Protein AF-A0A441V9Q0-F1 (afdb_monomer_lite)

Radius of gyration: 17.9 Å; chains: 1; bounding box: 74×31×42 Å

Secondary structure (DSSP, 8-state):
-GGGGGG-EEEEEEEEETTEEEEEEEEEEEEEEETTEEEEEEEEEEEETTTTEEEEEEEEEEEEEETTEEEEEEEE-SSS--EEEEEEPPPBTTBTTEEEEEEEEE-TTTTT-EEEEEEEEEEEES---HHHHHHT-EEE-TT-TTS-HHHHHHHT--S----PPPPPPPP------

Sequence (177 aa):
LHALGPYLGFYQAWHTSLSWPDRIVCACAHLRENGGQVLVSSLERIEDAENGIVQRSRYTGLAAYRHQRIFLTELTRGDAPTFGQTILMPFETYQRRYLRGVTMGISWRNNNLPYATRTVWQYLGKRVNKRSLISRCGIYAPNSAALPTAVLSFLTEAQPVAAASVQAPRPDRRAPP

Structure (mmCIF, N/CA/C/O backbone):
data_AF-A0A441V9Q0-F1
#
_entry.id   AF-A0A441V9Q0-F1
#
loop_
_atom_site.group_PDB
_atom_site.id
_atom_site.type_symbol
_atom_site.label_atom_id
_atom_site.label_alt_id
_atom_site.label_comp_id
_atom_site.label_asym_id
_atom_site.label_entity_id
_atom_site.label_seq_id
_atom_site.pdbx_PDB_ins_code
_atom_site.Cartn_x
_atom_site.Cartn_y
_atom_site.Cartn_z
_atom_site.occupancy
_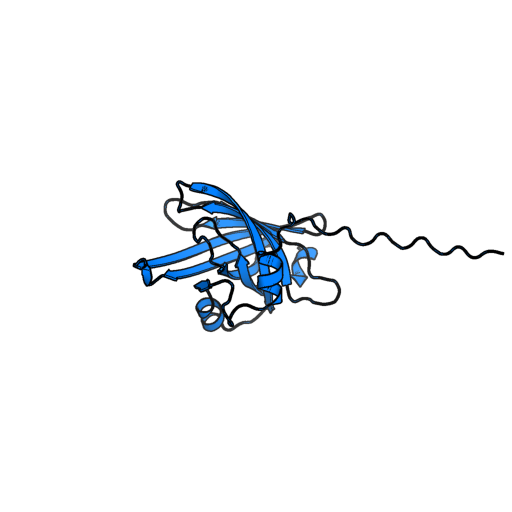atom_site.B_iso_or_equiv
_atom_site.auth_seq_id
_atom_site.auth_comp_id
_atom_site.auth_asym_id
_atom_site.auth_atom_id
_atom_site.pdbx_PDB_model_num
ATOM 1 N N . LEU A 1 1 ? -6.836 4.813 19.955 1.00 61.50 1 LEU A N 1
ATOM 2 C CA . LEU A 1 1 ? -6.394 3.411 19.762 1.00 61.50 1 LEU A CA 1
ATOM 3 C C . LEU A 1 1 ? -7.534 2.480 19.391 1.00 61.50 1 LEU A C 1
ATOM 5 O O . LEU A 1 1 ? -7.461 1.905 18.316 1.00 61.50 1 LEU A O 1
ATOM 9 N N . HIS A 1 2 ? -8.599 2.388 20.203 1.00 75.56 2 HIS A N 1
ATOM 10 C CA . HIS A 1 2 ? -9.712 1.446 19.983 1.00 75.56 2 HIS A CA 1
ATOM 11 C C . HIS A 1 2 ? -10.258 1.408 18.546 1.00 75.56 2 HIS A C 1
ATOM 13 O O . HIS A 1 2 ? -10.453 0.325 18.003 1.00 75.56 2 HIS A O 1
ATOM 19 N N . ALA A 1 3 ? -10.415 2.565 17.892 1.00 90.81 3 ALA A N 1
ATOM 20 C CA . ALA A 1 3 ? -10.928 2.633 16.521 1.00 90.81 3 ALA A CA 1
ATOM 21 C C . ALA A 1 3 ? -10.035 1.942 15.467 1.00 90.81 3 ALA A C 1
ATOM 23 O O . ALA A 1 3 ? -10.544 1.518 14.435 1.00 90.81 3 ALA A O 1
ATOM 24 N N . LEU A 1 4 ? -8.725 1.797 15.720 1.00 94.38 4 LEU A N 1
ATOM 25 C CA . LEU A 1 4 ? -7.805 1.094 14.818 1.00 94.38 4 LEU A CA 1
ATOM 26 C C . LEU A 1 4 ? -7.706 -0.413 15.088 1.00 94.38 4 LEU A C 1
ATOM 28 O O . LEU A 1 4 ? -7.168 -1.140 14.258 1.00 94.38 4 LEU A O 1
ATOM 32 N N . GLY A 1 5 ? -8.245 -0.894 16.212 1.00 94.38 5 GLY A N 1
ATOM 33 C CA . GLY A 1 5 ? -8.186 -2.302 16.615 1.00 94.38 5 GLY A CA 1
ATOM 34 C C . GLY A 1 5 ? -8.626 -3.295 15.526 1.00 94.38 5 GLY A C 1
ATOM 35 O O . GLY A 1 5 ? -7.913 -4.277 15.298 1.00 94.38 5 GLY A O 1
ATOM 36 N N . PRO A 1 6 ? -9.737 -3.045 14.801 1.00 93.56 6 PRO A N 1
ATOM 37 C CA . PRO A 1 6 ? -10.179 -3.907 13.703 1.00 93.56 6 PRO A CA 1
ATOM 38 C C . PRO A 1 6 ? -9.211 -3.987 12.514 1.00 93.56 6 PRO A C 1
ATOM 40 O O . PRO A 1 6 ? -9.314 -4.925 11.729 1.00 93.56 6 PRO A O 1
ATOM 43 N N . TYR A 1 7 ? -8.285 -3.033 12.385 1.00 96.06 7 TYR A N 1
ATOM 44 C CA . TYR A 1 7 ? -7.331 -2.926 11.277 1.00 96.06 7 TYR A CA 1
ATOM 45 C C . TYR A 1 7 ? -5.922 -3.408 11.653 1.00 96.06 7 TYR A C 1
ATOM 47 O O . TYR A 1 7 ? -5.003 -3.331 10.842 1.00 96.06 7 TYR A O 1
ATOM 55 N N . LEU A 1 8 ? -5.702 -3.922 12.863 1.00 97.19 8 LEU A N 1
ATOM 56 C CA . LEU A 1 8 ? -4.400 -4.487 13.219 1.00 97.19 8 LEU A CA 1
ATOM 57 C C . LEU A 1 8 ? -4.176 -5.830 12.510 1.00 97.19 8 LEU A C 1
ATOM 59 O O . LEU A 1 8 ? -5.037 -6.718 12.528 1.00 97.19 8 LEU A O 1
ATOM 63 N N . GLY A 1 9 ? -2.995 -5.998 11.917 1.00 97.56 9 GLY A N 1
ATOM 64 C CA . GLY A 1 9 ? -2.595 -7.210 11.209 1.00 97.56 9 GLY A CA 1
ATOM 65 C C . GLY A 1 9 ? -1.793 -6.941 9.940 1.00 97.56 9 GLY A C 1
ATOM 66 O O . GLY A 1 9 ? -1.270 -5.847 9.724 1.00 97.56 9 GLY A O 1
ATOM 67 N N . PHE A 1 10 ? -1.656 -7.987 9.133 1.00 98.50 10 PHE A N 1
ATOM 68 C CA . PHE A 1 10 ? -0.860 -8.007 7.914 1.00 98.50 10 PHE A CA 1
ATOM 69 C C . PHE A 1 10 ? -1.718 -7.782 6.679 1.00 98.50 10 PHE A C 1
ATOM 71 O O . PHE A 1 10 ? -2.872 -8.214 6.617 1.00 98.50 10 PHE A O 1
ATOM 78 N N . TYR A 1 11 ? -1.104 -7.156 5.683 1.00 98.38 11 TYR A N 1
ATOM 79 C CA . TYR A 1 11 ? -1.743 -6.789 4.435 1.00 98.38 11 TYR A CA 1
ATOM 80 C C . TYR A 1 11 ? -0.856 -7.124 3.241 1.00 98.38 11 TYR A C 1
ATOM 82 O O . TYR A 1 11 ? 0.364 -6.949 3.299 1.00 98.38 11 TYR A O 1
ATOM 90 N N . GLN A 1 12 ? -1.484 -7.554 2.149 1.00 98.06 12 GLN A N 1
ATOM 91 C CA . GLN A 1 12 ? -0.920 -7.387 0.810 1.00 98.06 12 GLN A CA 1
ATOM 92 C C . GLN A 1 12 ? -1.467 -6.069 0.251 1.00 98.06 12 GLN A C 1
ATOM 94 O O . GLN A 1 12 ? -2.669 -5.832 0.354 1.00 98.06 12 GLN A O 1
ATOM 99 N N . ALA A 1 13 ? -0.614 -5.204 -0.285 1.00 97.81 13 ALA A N 1
ATOM 100 C CA . ALA A 1 13 ? -0.989 -3.875 -0.753 1.00 97.81 13 ALA A CA 1
ATOM 101 C C . ALA A 1 13 ? -0.619 -3.700 -2.225 1.00 97.81 13 ALA A C 1
ATOM 103 O O . ALA A 1 13 ? 0.487 -4.053 -2.622 1.00 97.81 13 ALA A O 1
ATOM 104 N N . TRP A 1 14 ? -1.519 -3.125 -3.017 1.00 97.56 14 TRP A N 1
ATOM 105 C CA . TRP A 1 14 ? -1.287 -2.823 -4.427 1.00 97.56 14 TRP A CA 1
ATOM 106 C C . TRP A 1 14 ? -1.530 -1.352 -4.721 1.00 97.56 14 TRP A C 1
ATOM 108 O O . TRP A 1 14 ? -2.421 -0.741 -4.125 1.00 97.56 14 TRP A O 1
ATOM 118 N N . HIS A 1 15 ? -0.754 -0.789 -5.639 1.00 95.38 15 HIS A N 1
ATOM 119 C CA . HIS A 1 15 ? -0.937 0.567 -6.150 1.00 95.38 15 HIS A CA 1
ATOM 120 C C . HIS A 1 15 ? -0.317 0.709 -7.544 1.00 95.38 15 HIS A C 1
ATOM 122 O O . HIS A 1 15 ? 0.516 -0.103 -7.951 1.00 95.38 15 HIS A O 1
ATOM 128 N N . THR A 1 16 ? -0.717 1.743 -8.280 1.00 91.56 16 THR A N 1
ATOM 129 C CA . THR A 1 16 ? 0.011 2.182 -9.480 1.00 91.56 16 THR A CA 1
ATOM 130 C C . THR A 1 16 ? 1.083 3.193 -9.078 1.00 91.56 16 THR A C 1
ATOM 132 O O . THR A 1 16 ? 0.914 3.917 -8.096 1.00 91.56 16 THR A O 1
ATOM 135 N N . SER A 1 17 ? 2.199 3.252 -9.803 1.00 84.19 17 SER A N 1
ATOM 136 C CA . SER A 1 17 ? 3.321 4.139 -9.474 1.00 84.19 17 SER A CA 1
ATOM 137 C C . SER A 1 17 ? 3.855 4.824 -10.724 1.00 84.19 17 SER A C 1
ATOM 139 O O . SER A 1 17 ? 3.996 4.185 -11.762 1.00 84.19 17 SER A O 1
ATOM 141 N N . LEU A 1 18 ? 4.230 6.103 -10.612 1.00 83.94 18 LEU A N 1
ATOM 142 C CA . LEU A 1 18 ? 4.962 6.790 -11.685 1.00 83.94 18 LEU A CA 1
ATOM 143 C C . LEU A 1 18 ? 6.353 6.187 -11.920 1.00 83.94 18 LEU A C 1
ATOM 145 O O . LEU A 1 18 ? 6.899 6.324 -13.010 1.00 83.94 18 LEU A O 1
ATOM 149 N N . SER A 1 19 ? 6.924 5.503 -10.922 1.00 84.50 19 SER A N 1
ATOM 150 C CA . SER A 1 19 ? 8.215 4.824 -11.074 1.00 84.50 19 SER A CA 1
ATOM 151 C C . SER A 1 19 ? 8.125 3.538 -11.902 1.00 84.50 19 SER A C 1
ATOM 153 O O . SER A 1 19 ? 9.140 3.062 -12.416 1.00 84.50 19 SER A O 1
ATOM 155 N N . TRP A 1 20 ? 6.915 2.992 -12.035 1.00 87.31 20 TRP A N 1
ATOM 156 C CA . TRP A 1 20 ? 6.623 1.757 -12.756 1.00 87.31 20 TRP A CA 1
ATOM 157 C C . TRP A 1 20 ? 5.384 1.939 -13.646 1.00 87.31 20 TRP A C 1
ATOM 159 O O . TRP A 1 20 ? 4.313 1.425 -13.310 1.00 87.31 20 TRP A O 1
ATOM 169 N N . PRO A 1 21 ? 5.511 2.684 -14.763 1.00 85.88 21 PRO A N 1
ATOM 170 C CA . PRO A 1 21 ? 4.414 2.884 -15.705 1.00 85.88 21 PRO A CA 1
ATOM 171 C C . PRO A 1 21 ? 3.857 1.548 -16.206 1.00 85.88 21 PRO A C 1
ATOM 173 O O . PRO A 1 21 ? 4.601 0.580 -16.368 1.00 85.88 21 PRO A O 1
ATOM 176 N N . ASP A 1 22 ? 2.542 1.485 -16.422 1.00 88.81 22 ASP A N 1
ATOM 177 C CA . ASP A 1 22 ? 1.831 0.306 -16.946 1.00 88.81 22 ASP A CA 1
ATOM 178 C C . ASP A 1 22 ? 2.045 -0.993 -16.150 1.00 88.81 22 ASP A C 1
ATOM 180 O O . ASP A 1 22 ? 1.877 -2.106 -16.660 1.00 88.81 22 ASP A O 1
ATOM 184 N N . ARG A 1 23 ? 2.433 -0.867 -14.878 1.00 92.75 23 ARG A N 1
ATOM 185 C CA . ARG A 1 23 ? 2.600 -1.972 -13.937 1.00 92.75 23 ARG A CA 1
ATOM 186 C C . ARG A 1 23 ? 1.869 -1.665 -12.637 1.00 92.75 23 ARG A C 1
ATOM 188 O O . ARG A 1 23 ? 1.662 -0.516 -12.249 1.00 92.75 23 ARG A O 1
ATOM 195 N N . ILE A 1 24 ? 1.495 -2.729 -11.940 1.00 95.06 24 ILE A N 1
ATOM 196 C CA . ILE A 1 24 ? 0.924 -2.667 -10.599 1.00 95.06 24 ILE A CA 1
ATOM 197 C C . ILE A 1 24 ? 2.006 -3.078 -9.613 1.00 95.06 24 ILE A C 1
ATOM 199 O O . ILE A 1 24 ? 2.508 -4.201 -9.663 1.00 95.06 24 ILE A O 1
ATOM 203 N N . VAL A 1 25 ? 2.350 -2.172 -8.705 1.00 95.56 25 VAL A N 1
ATOM 204 C CA . VAL A 1 25 ? 3.286 -2.450 -7.619 1.00 95.56 25 VAL A CA 1
ATOM 205 C C . VAL A 1 25 ? 2.551 -3.214 -6.529 1.00 95.56 25 VAL A C 1
ATOM 207 O O . VAL A 1 25 ? 1.453 -2.837 -6.122 1.00 95.56 25 VAL A O 1
ATOM 210 N N . CYS A 1 26 ? 3.172 -4.282 -6.043 1.00 97.25 26 CYS A N 1
ATOM 211 C CA . CYS A 1 26 ? 2.707 -5.094 -4.934 1.00 97.25 26 CYS A CA 1
ATOM 212 C C . CYS A 1 26 ? 3.707 -5.015 -3.778 1.00 97.25 26 CYS A C 1
ATOM 214 O O . CYS A 1 26 ? 4.863 -5.434 -3.888 1.00 97.25 26 CYS A O 1
ATOM 216 N N . ALA A 1 27 ? 3.225 -4.519 -2.649 1.00 97.25 27 ALA A N 1
ATOM 217 C CA . ALA A 1 27 ? 3.931 -4.404 -1.388 1.00 97.25 27 ALA A CA 1
ATOM 218 C C . ALA A 1 27 ? 3.268 -5.292 -0.331 1.00 97.25 27 ALA A C 1
ATOM 220 O O . ALA A 1 27 ? 2.161 -5.809 -0.512 1.00 97.25 27 ALA A O 1
ATOM 221 N N . CYS A 1 28 ? 3.916 -5.427 0.820 1.00 98.12 28 CYS A N 1
ATOM 222 C CA . CYS A 1 28 ? 3.273 -5.952 2.016 1.00 98.12 28 CYS A CA 1
ATOM 223 C C . CYS A 1 28 ? 3.379 -4.955 3.163 1.00 98.12 28 CYS A C 1
ATOM 225 O O . CYS A 1 28 ? 4.403 -4.288 3.300 1.00 98.12 28 CYS A O 1
ATOM 227 N N . ALA A 1 29 ? 2.346 -4.887 3.999 1.00 98.44 29 ALA A N 1
ATOM 228 C CA . ALA A 1 29 ? 2.276 -3.957 5.117 1.00 98.44 29 ALA A CA 1
ATOM 229 C C . ALA A 1 29 ? 1.846 -4.651 6.413 1.00 98.44 29 ALA A C 1
ATOM 231 O O . ALA A 1 29 ? 1.242 -5.728 6.410 1.00 98.44 29 ALA A O 1
ATOM 232 N N . HIS A 1 30 ? 2.174 -4.033 7.543 1.00 98.56 30 HIS A N 1
ATOM 233 C CA . HIS A 1 30 ? 1.811 -4.516 8.869 1.00 98.56 30 HIS A CA 1
ATOM 234 C C . HIS A 1 30 ? 1.422 -3.348 9.771 1.00 98.56 30 HIS A C 1
ATOM 236 O O . HIS A 1 30 ? 2.233 -2.452 10.004 1.00 98.56 30 HIS A O 1
ATOM 242 N N . LEU A 1 31 ? 0.196 -3.398 10.297 1.00 98.31 31 LEU A N 1
ATOM 243 C CA . LEU A 1 31 ? -0.311 -2.483 11.315 1.00 98.31 31 LEU A CA 1
ATOM 244 C C . LEU A 1 31 ? -0.269 -3.163 12.678 1.00 98.31 31 LEU A C 1
ATOM 246 O O . LEU A 1 31 ? -0.904 -4.202 12.878 1.00 98.31 31 LEU A O 1
ATOM 250 N N . ARG A 1 32 ? 0.458 -2.566 13.624 1.00 97.81 32 ARG A N 1
ATOM 251 C CA . ARG A 1 32 ? 0.608 -3.095 14.985 1.00 97.81 32 ARG A CA 1
ATOM 252 C C . ARG A 1 32 ? 0.510 -2.000 16.028 1.00 97.81 32 ARG A C 1
ATOM 254 O O . ARG A 1 32 ? 0.985 -0.892 15.814 1.00 97.81 32 ARG A O 1
ATOM 261 N N . GLU A 1 33 ? -0.040 -2.336 17.182 1.00 96.81 33 GLU A N 1
ATOM 262 C CA . GLU A 1 33 ? 0.009 -1.456 18.342 1.00 96.81 33 GLU A CA 1
ATOM 263 C C . GLU A 1 33 ? 1.401 -1.486 18.995 1.00 96.81 33 GLU A C 1
ATOM 265 O O . GLU A 1 33 ? 2.061 -2.528 19.040 1.00 96.81 33 GLU A O 1
ATOM 270 N N . ASN A 1 34 ? 1.860 -0.330 19.471 1.00 95.81 34 ASN A N 1
ATOM 271 C CA . ASN A 1 34 ? 3.045 -0.180 20.305 1.00 95.81 34 ASN A CA 1
ATOM 272 C C . ASN A 1 34 ? 2.919 1.083 21.165 1.00 95.81 34 ASN A C 1
ATOM 274 O O . ASN A 1 34 ? 2.777 2.170 20.612 1.00 95.81 34 ASN A O 1
ATOM 278 N N . GLY A 1 35 ? 2.981 0.954 22.493 1.00 92.56 35 GLY A N 1
ATOM 279 C CA . GLY A 1 35 ? 3.019 2.109 23.403 1.00 92.56 35 GLY A CA 1
ATOM 280 C C . GLY A 1 35 ? 1.859 3.097 23.227 1.00 92.56 35 GLY A C 1
ATOM 281 O O . GLY A 1 35 ? 2.068 4.304 23.250 1.00 92.56 35 GLY A O 1
ATOM 282 N N . GLY A 1 36 ? 0.646 2.602 22.971 1.00 92.19 36 GLY A N 1
ATOM 283 C CA . GLY A 1 36 ? -0.521 3.457 22.753 1.00 92.19 36 GLY A CA 1
ATOM 284 C C . GLY A 1 36 ? -0.556 4.179 21.396 1.00 92.19 36 GLY A C 1
ATOM 285 O O . GLY A 1 36 ? -1.356 5.091 21.176 1.00 92.19 36 GLY A O 1
ATOM 286 N N . GLN A 1 37 ? 0.270 3.751 20.445 1.00 95.94 37 GLN A N 1
ATOM 287 C CA . GLN A 1 37 ? 0.247 4.206 19.058 1.00 95.94 37 GLN A CA 1
ATOM 288 C C . GLN A 1 37 ? 0.091 3.012 18.116 1.00 95.94 37 GLN A C 1
ATOM 290 O O . GLN A 1 37 ? 0.382 1.873 18.484 1.00 95.94 37 GLN A O 1
ATOM 295 N N . VAL A 1 38 ? -0.367 3.256 16.887 1.00 98.06 38 VAL A N 1
ATOM 296 C CA . VAL A 1 38 ? -0.361 2.229 15.839 1.00 98.06 38 VAL A CA 1
ATOM 297 C C . VAL A 1 38 ? 0.782 2.525 14.890 1.00 98.06 38 VAL A C 1
ATOM 299 O O . VAL A 1 38 ? 0.809 3.566 14.241 1.00 98.06 38 VAL A O 1
ATOM 302 N N . LEU A 1 39 ? 1.728 1.598 14.827 1.00 98.25 39 LEU A N 1
ATOM 303 C CA . LEU A 1 39 ? 2.839 1.626 13.897 1.00 98.25 39 LEU A CA 1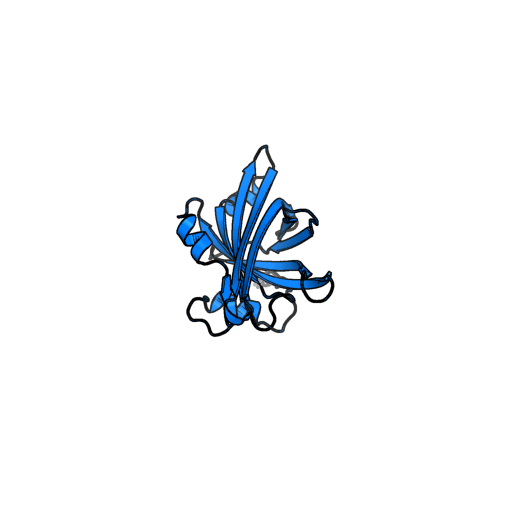
ATOM 304 C C . LEU A 1 39 ? 2.440 0.936 12.600 1.00 98.25 39 LEU A C 1
ATOM 306 O O . LEU A 1 39 ? 1.816 -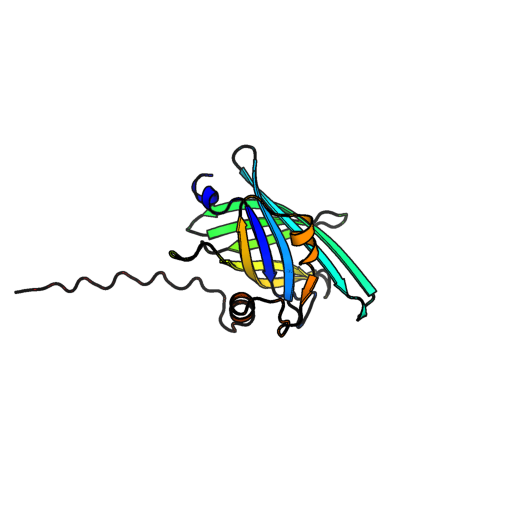0.129 12.617 1.00 98.25 39 LEU A O 1
ATOM 310 N N . VAL A 1 40 ? 2.879 1.519 11.494 1.00 98.50 40 VAL A N 1
ATOM 311 C CA . VAL A 1 40 ? 2.842 0.908 10.171 1.00 98.50 40 VAL A CA 1
ATOM 312 C C . VAL A 1 40 ? 4.264 0.582 9.730 1.00 98.50 40 VAL A C 1
ATOM 314 O O . VAL A 1 40 ? 5.216 1.316 10.012 1.00 98.50 40 VAL A O 1
ATOM 317 N N . SER A 1 41 ? 4.425 -0.563 9.077 1.00 98.00 41 SER A N 1
ATOM 318 C CA . SER A 1 41 ? 5.630 -0.855 8.314 1.00 98.00 41 SER A CA 1
ATOM 319 C C . SER A 1 41 ? 5.275 -1.520 7.000 1.00 98.00 41 SER A C 1
ATOM 321 O O . SER A 1 41 ? 4.633 -2.577 7.029 1.00 98.00 41 SER A O 1
ATOM 323 N N . SER A 1 42 ? 5.775 -0.962 5.907 1.00 97.44 42 SER A N 1
ATOM 324 C CA . SER A 1 42 ? 5.602 -1.492 4.558 1.00 97.44 42 SER A CA 1
ATOM 325 C C . SER A 1 42 ? 6.938 -1.950 3.963 1.00 97.44 42 SER A C 1
ATOM 327 O O . SER A 1 42 ? 8.014 -1.455 4.315 1.00 97.44 42 SER A O 1
ATOM 329 N N . LEU A 1 43 ? 6.885 -2.957 3.096 1.00 96.56 43 LEU A N 1
ATOM 330 C CA . LEU A 1 43 ? 8.032 -3.484 2.364 1.00 96.56 43 LEU A CA 1
ATOM 331 C C . LEU A 1 43 ? 7.660 -3.668 0.897 1.00 96.56 43 LEU A C 1
ATOM 333 O O . LEU A 1 43 ? 6.710 -4.387 0.574 1.00 96.56 43 LEU A O 1
ATOM 337 N N . GLU A 1 44 ? 8.495 -3.106 0.039 1.00 93.81 44 GLU A N 1
ATOM 338 C CA . GLU A 1 44 ? 8.515 -3.358 -1.392 1.00 93.81 44 GLU A CA 1
ATOM 339 C C . GLU A 1 44 ? 9.768 -4.152 -1.734 1.00 93.81 44 GLU A C 1
ATOM 341 O O . GLU A 1 44 ? 10.880 -3.818 -1.318 1.00 93.81 44 GLU A O 1
ATOM 346 N N . ARG A 1 45 ? 9.574 -5.229 -2.486 1.00 94.44 45 ARG A N 1
ATOM 347 C CA . ARG A 1 45 ? 10.649 -6.006 -3.089 1.00 94.44 45 ARG A CA 1
ATOM 348 C C . ARG A 1 45 ? 10.304 -6.117 -4.558 1.00 94.44 45 ARG A C 1
ATOM 350 O O . ARG A 1 45 ? 9.349 -6.808 -4.889 1.00 94.44 45 ARG A O 1
ATOM 357 N N . ILE A 1 46 ? 11.044 -5.406 -5.392 1.00 92.06 46 ILE A N 1
ATOM 358 C CA . ILE A 1 46 ? 10.826 -5.358 -6.831 1.00 92.06 46 ILE A CA 1
ATOM 359 C C . ILE A 1 46 ? 12.092 -5.866 -7.501 1.00 92.06 46 ILE A C 1
ATOM 361 O O . ILE A 1 46 ? 13.192 -5.399 -7.215 1.00 92.06 46 ILE A O 1
ATOM 365 N N . GLU A 1 47 ? 11.913 -6.851 -8.365 1.00 89.62 47 GLU A N 1
ATOM 366 C CA . GLU A 1 47 ? 12.956 -7.407 -9.212 1.00 89.62 47 GLU A CA 1
ATOM 367 C C . GLU A 1 47 ? 12.433 -7.284 -10.641 1.00 89.62 47 GLU A C 1
ATOM 369 O O . GLU A 1 47 ? 11.375 -7.823 -10.964 1.00 89.62 47 GLU A O 1
ATOM 374 N N . ASP A 1 48 ? 13.131 -6.506 -11.460 1.00 84.94 48 ASP A N 1
ATOM 375 C CA . ASP A 1 48 ? 12.832 -6.319 -12.873 1.00 84.94 48 ASP A CA 1
ATOM 376 C C . ASP A 1 48 ? 14.055 -6.757 -13.674 1.00 84.94 48 ASP A C 1
ATOM 378 O O . ASP A 1 48 ? 15.044 -6.030 -13.793 1.00 84.94 48 ASP A O 1
ATOM 382 N N . ALA A 1 49 ? 13.994 -7.994 -14.165 1.00 80.56 49 ALA A N 1
ATOM 383 C CA . ALA A 1 49 ? 15.087 -8.620 -14.892 1.00 80.56 49 ALA A CA 1
ATOM 384 C C . ALA A 1 49 ? 15.346 -7.949 -16.247 1.00 80.56 49 ALA A C 1
ATOM 386 O O . ALA A 1 49 ? 16.498 -7.900 -16.668 1.00 80.56 49 ALA A O 1
ATOM 387 N N . GLU A 1 50 ? 14.312 -7.404 -16.900 1.00 80.50 50 GLU A N 1
ATOM 388 C CA . GLU A 1 50 ? 14.434 -6.771 -18.222 1.00 80.50 50 GLU A CA 1
ATOM 389 C C . GLU A 1 50 ? 15.350 -5.547 -18.161 1.00 80.50 50 GLU A C 1
ATOM 391 O O . GLU A 1 50 ? 16.173 -5.336 -19.047 1.00 80.50 50 GLU A O 1
ATOM 396 N N . ASN A 1 51 ? 15.252 -4.778 -17.075 1.00 82.69 51 ASN A N 1
ATOM 397 C CA . ASN A 1 51 ? 16.047 -3.570 -16.861 1.00 82.69 51 ASN A CA 1
ATOM 398 C C . ASN A 1 51 ? 17.170 -3.753 -15.820 1.00 82.69 51 ASN A C 1
ATOM 400 O O . ASN A 1 51 ? 17.810 -2.775 -15.433 1.00 82.69 51 ASN A O 1
ATOM 404 N N . GLY A 1 52 ? 17.401 -4.980 -15.335 1.00 84.69 52 GLY A N 1
ATOM 405 C CA . GLY A 1 52 ? 18.454 -5.300 -14.363 1.00 84.69 52 GLY A CA 1
ATOM 406 C C . GLY A 1 52 ? 18.278 -4.658 -12.978 1.00 84.69 52 GLY A C 1
ATOM 407 O O . GLY A 1 52 ? 19.263 -4.380 -12.297 1.00 84.69 52 GLY A O 1
ATOM 408 N N . ILE A 1 53 ? 17.042 -4.392 -12.547 1.00 86.00 53 ILE A N 1
ATOM 409 C CA . ILE A 1 53 ? 16.757 -3.672 -11.298 1.00 86.00 53 ILE A CA 1
ATOM 410 C C . ILE A 1 53 ? 16.436 -4.649 -10.180 1.00 86.00 53 ILE A C 1
ATOM 412 O O . ILE A 1 53 ? 15.553 -5.497 -10.299 1.00 86.00 53 ILE A O 1
ATOM 416 N N . VAL A 1 54 ? 17.082 -4.443 -9.035 1.00 88.19 54 VAL A N 1
ATOM 417 C CA . VAL A 1 54 ? 16.731 -5.092 -7.771 1.00 88.19 54 VAL A CA 1
ATOM 418 C C . VAL A 1 54 ? 16.545 -4.007 -6.721 1.00 88.19 54 VAL A C 1
ATOM 420 O O . VAL A 1 54 ? 17.508 -3.440 -6.210 1.00 88.19 54 VAL A O 1
ATOM 423 N N . GLN A 1 55 ? 15.291 -3.716 -6.388 1.00 87.44 55 GLN A N 1
ATOM 424 C CA . GLN A 1 55 ? 14.920 -2.696 -5.418 1.00 87.44 55 GLN A CA 1
ATOM 425 C C . GLN A 1 55 ? 14.298 -3.344 -4.181 1.00 87.44 55 GLN A C 1
ATOM 427 O O . GLN A 1 55 ? 13.379 -4.164 -4.260 1.00 87.44 55 GLN A O 1
ATOM 432 N N . ARG A 1 56 ? 14.783 -2.944 -3.004 1.00 91.75 56 ARG A N 1
ATOM 433 C CA . ARG A 1 56 ? 14.203 -3.325 -1.714 1.00 91.75 56 ARG A CA 1
ATOM 434 C C . ARG A 1 56 ? 14.012 -2.081 -0.869 1.00 91.75 56 ARG A C 1
ATOM 436 O O . ARG A 1 56 ? 14.979 -1.534 -0.348 1.00 91.75 56 ARG A O 1
ATOM 443 N N . SER A 1 57 ? 12.763 -1.674 -0.704 1.00 91.75 57 SER A N 1
ATOM 444 C CA . SER A 1 57 ? 12.410 -0.467 0.036 1.00 91.75 57 SER A CA 1
ATOM 445 C C . SER A 1 57 ? 11.617 -0.847 1.275 1.00 91.75 57 SER A C 1
ATOM 447 O O . SER A 1 57 ? 10.665 -1.625 1.216 1.00 91.75 57 SER A O 1
ATOM 449 N N . ARG A 1 58 ? 12.030 -0.314 2.426 1.00 95.38 58 ARG A N 1
ATOM 450 C CA . ARG A 1 58 ? 11.335 -0.507 3.699 1.00 95.38 58 ARG A CA 1
ATOM 451 C C . ARG A 1 58 ? 10.896 0.838 4.241 1.00 95.38 58 ARG A C 1
ATOM 453 O O . ARG A 1 58 ? 11.707 1.753 4.360 1.00 95.38 58 ARG A O 1
ATOM 460 N N . TYR A 1 59 ? 9.640 0.883 4.645 1.00 96.31 59 TYR A N 1
ATOM 461 C CA . TYR A 1 59 ? 8.965 2.059 5.151 1.00 96.31 59 TYR A CA 1
ATOM 462 C C . TYR A 1 59 ? 8.538 1.801 6.592 1.00 96.31 59 TYR A C 1
ATOM 464 O O . TYR A 1 59 ? 8.200 0.671 6.969 1.00 96.31 59 TYR A O 1
ATOM 472 N N . THR A 1 60 ? 8.612 2.829 7.426 1.00 97.75 60 THR A N 1
ATOM 473 C CA . THR A 1 60 ? 8.106 2.773 8.800 1.00 97.75 60 THR A CA 1
ATOM 474 C C . THR A 1 60 ? 7.449 4.080 9.176 1.00 97.75 60 THR A C 1
ATOM 476 O O . THR A 1 60 ? 7.942 5.143 8.809 1.00 97.75 60 THR A O 1
ATOM 479 N N . GLY A 1 61 ? 6.375 4.006 9.953 1.00 97.88 61 GLY A N 1
ATOM 480 C CA . GLY A 1 61 ? 5.659 5.200 10.361 1.00 97.88 61 GLY A CA 1
ATOM 481 C C . GLY A 1 61 ? 4.505 4.940 11.313 1.00 97.88 61 GLY A C 1
ATOM 482 O O . GLY A 1 61 ? 4.492 3.946 12.046 1.00 97.88 61 GLY A O 1
ATOM 483 N N . LEU A 1 62 ? 3.535 5.849 11.292 1.00 98.12 62 LEU A N 1
ATOM 484 C CA . LEU A 1 62 ? 2.397 5.874 12.207 1.00 98.12 62 LEU A CA 1
ATOM 485 C C . LEU A 1 62 ? 1.071 5.838 11.452 1.00 98.12 62 LEU A C 1
ATOM 487 O O . LEU A 1 62 ? 0.955 6.364 10.346 1.00 98.12 62 LEU A O 1
ATOM 491 N N . ALA A 1 63 ? 0.068 5.244 12.095 1.00 98.12 63 ALA A N 1
ATOM 492 C CA . ALA A 1 63 ? -1.311 5.247 11.644 1.00 98.12 63 ALA A CA 1
ATOM 493 C C . ALA A 1 63 ? -2.227 5.937 12.664 1.00 98.12 63 ALA A C 1
ATOM 495 O O . ALA A 1 63 ? -2.144 5.708 13.874 1.00 98.12 63 ALA A O 1
ATOM 496 N N . ALA A 1 64 ? -3.152 6.749 12.161 1.00 96.94 64 ALA A N 1
ATOM 497 C CA . ALA A 1 64 ? -4.178 7.431 12.935 1.00 96.94 64 ALA A CA 1
ATOM 498 C C . ALA A 1 64 ? -5.561 7.204 12.316 1.00 96.94 64 ALA A C 1
ATOM 500 O O . ALA A 1 64 ? -5.693 6.991 11.116 1.00 96.94 64 ALA A O 1
ATOM 501 N N . TYR A 1 65 ? -6.610 7.271 13.136 1.00 95.88 65 TYR A N 1
ATOM 502 C CA . TYR A 1 65 ? -7.994 7.167 12.669 1.00 95.88 65 TYR A CA 1
ATOM 503 C C . TYR A 1 65 ? -8.771 8.432 13.003 1.00 95.88 65 TYR A C 1
ATOM 505 O O . TYR A 1 65 ? -8.897 8.783 14.181 1.00 95.88 65 TYR A O 1
ATOM 513 N N . ARG A 1 66 ? -9.289 9.120 11.985 1.00 94.88 66 ARG A N 1
ATOM 514 C CA . ARG A 1 66 ? -10.095 10.345 12.116 1.00 94.88 66 ARG A CA 1
ATOM 515 C C . ARG A 1 66 ? -11.150 10.374 11.018 1.00 94.88 66 ARG A C 1
ATOM 517 O O . ARG A 1 66 ? -10.877 9.927 9.915 1.00 94.88 66 ARG A O 1
ATOM 524 N N . HIS A 1 67 ? -12.350 10.873 11.321 1.00 92.06 67 HIS A N 1
ATOM 525 C CA . HIS A 1 67 ? -13.425 11.055 10.331 1.00 92.06 67 HIS A CA 1
ATOM 526 C C . HIS A 1 67 ? -13.682 9.815 9.457 1.00 92.06 67 HIS A C 1
ATOM 528 O O . HIS A 1 67 ? -13.861 9.905 8.247 1.00 92.06 67 HIS A O 1
ATOM 534 N N . GLN A 1 68 ? -13.672 8.634 10.086 1.00 91.75 68 GLN A N 1
ATOM 535 C CA . GLN A 1 68 ? -13.853 7.353 9.402 1.00 91.75 68 GLN A CA 1
ATOM 536 C C . GLN A 1 68 ? -12.825 7.106 8.288 1.00 91.75 68 GLN A C 1
ATOM 538 O O . GLN A 1 68 ? -13.161 6.565 7.241 1.00 91.75 68 GLN A O 1
ATOM 543 N N . ARG A 1 69 ? -11.576 7.532 8.478 1.00 95.25 69 ARG A N 1
ATOM 544 C CA . ARG A 1 69 ? -10.446 7.262 7.583 1.00 95.25 69 ARG A CA 1
ATOM 545 C C . ARG A 1 69 ? -9.236 6.836 8.399 1.00 95.25 69 ARG A C 1
ATOM 547 O O . ARG A 1 69 ? -9.057 7.287 9.534 1.00 95.25 69 ARG A O 1
ATOM 554 N N . ILE A 1 70 ? -8.414 5.978 7.806 1.00 97.25 70 ILE A N 1
ATOM 555 C CA . ILE A 1 70 ? -7.117 5.570 8.341 1.00 97.25 70 ILE A CA 1
ATOM 556 C C . ILE A 1 70 ? -6.063 6.389 7.607 1.00 97.25 70 ILE A C 1
ATOM 558 O O . ILE A 1 70 ? -5.903 6.251 6.398 1.00 97.25 70 ILE A O 1
ATOM 562 N N . PHE A 1 71 ? -5.365 7.243 8.338 1.00 98.06 71 PHE A N 1
ATOM 563 C CA . PHE A 1 71 ? -4.260 8.046 7.835 1.00 98.06 71 PHE A CA 1
ATOM 564 C C . PHE A 1 71 ? -2.962 7.349 8.192 1.00 98.06 71 PHE A C 1
ATOM 566 O O . PHE A 1 71 ? -2.766 6.997 9.355 1.00 98.06 71 PHE A O 1
ATOM 573 N N . LEU A 1 72 ? -2.090 7.161 7.211 1.00 98.38 72 LEU A N 1
ATOM 574 C CA . LEU A 1 72 ? -0.766 6.591 7.384 1.00 98.38 72 LEU A CA 1
ATOM 575 C C . LEU A 1 72 ? 0.265 7.580 6.852 1.00 98.38 72 LEU A C 1
ATOM 577 O O . LEU A 1 72 ? 0.110 8.098 5.748 1.00 98.38 72 LEU A O 1
ATOM 581 N N . THR A 1 73 ? 1.320 7.798 7.626 1.00 98.31 73 THR A N 1
ATOM 582 C CA . THR A 1 73 ? 2.508 8.532 7.182 1.00 98.31 73 THR A CA 1
ATOM 583 C C . THR A 1 73 ? 3.708 7.654 7.457 1.00 98.31 73 THR A C 1
ATOM 585 O O . THR A 1 73 ? 3.932 7.269 8.605 1.00 98.31 73 THR A O 1
ATOM 588 N N . GLU A 1 74 ? 4.466 7.340 6.414 1.00 97.56 74 GLU A N 1
ATOM 589 C CA . GLU A 1 74 ? 5.637 6.474 6.456 1.00 97.56 74 GLU A CA 1
ATOM 590 C C . GLU A 1 74 ? 6.876 7.193 5.922 1.00 97.56 74 GLU A C 1
ATOM 592 O O . GLU A 1 74 ? 6.786 8.034 5.031 1.00 97.56 74 GLU A O 1
ATOM 597 N N . LEU A 1 75 ? 8.042 6.830 6.452 1.00 96.50 75 LEU A N 1
ATOM 598 C CA . LEU A 1 75 ? 9.348 7.286 5.986 1.00 96.50 75 LEU A CA 1
ATOM 599 C C . LEU A 1 75 ? 10.123 6.094 5.414 1.00 96.50 75 LEU A C 1
ATOM 601 O O . LEU A 1 75 ? 10.167 5.033 6.056 1.00 96.50 75 LEU A O 1
ATOM 605 N N . THR A 1 76 ? 10.736 6.248 4.237 1.00 93.69 76 THR A N 1
ATOM 606 C CA . THR A 1 76 ? 11.694 5.253 3.730 1.00 93.69 76 THR A CA 1
ATOM 607 C C . THR A 1 76 ? 12.929 5.186 4.619 1.00 93.69 76 THR A C 1
ATOM 609 O O . THR A 1 76 ? 13.340 6.157 5.250 1.00 93.69 76 THR A O 1
ATOM 612 N N . ARG A 1 77 ? 13.551 4.010 4.666 1.00 90.00 77 ARG A N 1
ATOM 613 C CA . ARG A 1 77 ? 14.888 3.838 5.237 1.00 90.00 77 ARG A CA 1
ATOM 614 C C . ARG A 1 77 ? 15.951 4.029 4.158 1.00 90.00 77 ARG A C 1
ATOM 616 O O . ARG A 1 77 ? 15.755 3.561 3.041 1.00 90.00 77 ARG A O 1
ATOM 623 N N . GLY A 1 78 ? 17.082 4.624 4.525 1.00 85.44 78 GLY A N 1
ATOM 624 C CA . GLY A 1 78 ? 18.234 4.842 3.646 1.00 85.44 78 GLY A CA 1
ATOM 625 C C . GLY A 1 78 ? 18.795 6.256 3.787 1.00 85.44 78 GLY A C 1
ATOM 626 O O . GLY A 1 78 ? 18.345 7.011 4.648 1.00 85.44 78 GLY A O 1
ATOM 627 N N . ASP A 1 79 ? 19.755 6.596 2.928 1.00 77.62 79 ASP A N 1
ATOM 628 C CA . ASP A 1 79 ? 20.541 7.837 3.028 1.00 77.62 79 ASP A CA 1
ATOM 629 C C . ASP A 1 79 ? 19.777 9.092 2.571 1.00 77.62 79 ASP A C 1
ATOM 631 O O . ASP A 1 79 ? 20.076 10.199 3.009 1.00 77.62 79 ASP A O 1
ATOM 635 N N . ALA A 1 80 ? 18.751 8.924 1.732 1.00 84.81 80 ALA A N 1
ATOM 636 C CA . ALA A 1 80 ? 17.872 9.997 1.264 1.00 84.81 80 ALA A CA 1
ATOM 637 C C . ALA A 1 80 ? 16.401 9.621 1.523 1.00 84.81 80 ALA A C 1
ATOM 639 O O . ALA A 1 80 ? 15.705 9.163 0.611 1.00 84.81 80 ALA A O 1
ATOM 640 N N . PRO A 1 81 ? 15.930 9.725 2.779 1.00 88.62 81 PRO A N 1
ATOM 641 C CA . PRO A 1 81 ? 14.598 9.280 3.144 1.00 88.62 81 PRO A CA 1
ATOM 642 C C . PRO A 1 81 ? 13.520 10.178 2.528 1.00 88.62 81 PRO A C 1
ATOM 644 O O . PRO A 1 81 ? 13.651 11.397 2.437 1.00 88.62 81 PRO A O 1
ATOM 647 N N . THR A 1 82 ? 12.415 9.558 2.139 1.00 91.00 82 THR A N 1
ATOM 648 C CA . THR A 1 82 ? 11.265 10.187 1.500 1.00 91.00 82 THR A CA 1
ATOM 649 C C . THR A 1 82 ? 10.003 9.814 2.261 1.00 91.00 82 THR A C 1
ATOM 651 O O . THR A 1 82 ? 9.907 8.737 2.860 1.00 91.00 82 THR A O 1
ATOM 654 N N . PHE A 1 83 ? 9.030 10.722 2.256 1.00 92.31 83 PHE A N 1
ATOM 655 C CA . PHE A 1 83 ? 7.728 10.466 2.853 1.00 92.31 83 PHE A CA 1
ATOM 656 C C . PHE A 1 83 ? 6.796 9.776 1.859 1.00 92.31 83 PHE A C 1
ATOM 658 O O . PHE A 1 83 ? 6.689 10.176 0.699 1.00 92.31 83 PHE A O 1
ATOM 665 N N . GLY A 1 84 ? 6.084 8.770 2.356 1.00 94.50 84 GLY A N 1
ATOM 666 C CA . GLY A 1 84 ? 4.874 8.233 1.752 1.00 94.50 84 GLY A CA 1
ATOM 667 C C . GLY A 1 84 ? 3.684 8.534 2.655 1.00 94.50 84 GLY A C 1
ATOM 668 O O . GLY A 1 84 ? 3.777 8.423 3.879 1.00 94.50 84 GLY A O 1
ATOM 669 N N . GLN A 1 85 ? 2.560 8.921 2.066 1.00 97.25 85 GLN A N 1
ATOM 670 C CA . GLN A 1 85 ? 1.314 9.142 2.793 1.00 97.25 85 GLN A CA 1
ATOM 671 C C . GLN A 1 85 ? 0.199 8.321 2.168 1.00 97.25 85 GLN A C 1
ATO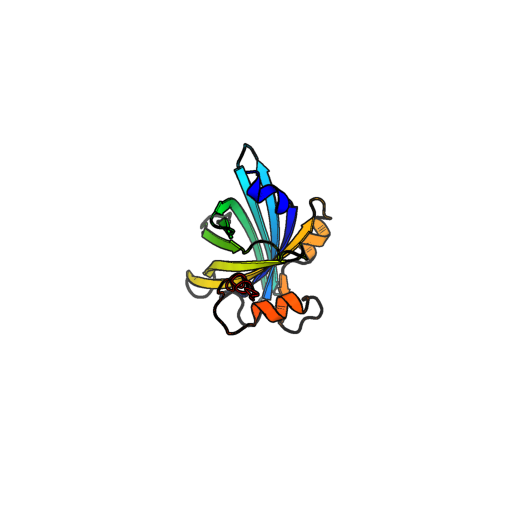M 673 O O . GLN A 1 85 ? 0.097 8.208 0.951 1.00 97.25 85 GLN A O 1
ATOM 678 N N . THR A 1 86 ? -0.653 7.736 2.998 1.00 97.88 86 THR A N 1
ATOM 679 C CA . THR A 1 86 ? -1.787 6.940 2.536 1.00 97.88 86 THR A CA 1
ATOM 680 C C . THR A 1 86 ? -3.026 7.280 3.346 1.00 97.88 86 THR A C 1
ATOM 682 O O . THR A 1 86 ? -2.973 7.422 4.567 1.00 97.88 86 THR A O 1
ATOM 685 N N . ILE A 1 87 ? -4.162 7.392 2.666 1.00 97.62 87 ILE A N 1
ATOM 686 C CA . ILE A 1 87 ? -5.474 7.522 3.295 1.00 97.62 87 ILE A CA 1
ATOM 687 C C . ILE A 1 87 ? -6.317 6.344 2.834 1.00 97.62 87 ILE A C 1
ATOM 689 O O . ILE A 1 87 ? -6.605 6.219 1.645 1.00 97.62 87 ILE A O 1
ATOM 693 N N . LEU A 1 88 ? -6.729 5.496 3.776 1.00 96.81 88 LEU A N 1
ATOM 694 C CA . LEU A 1 88 ? -7.599 4.354 3.516 1.00 96.81 88 LEU A CA 1
ATOM 695 C C . LEU A 1 88 ? -9.004 4.600 4.065 1.00 96.81 88 LEU A C 1
ATOM 697 O O . LEU A 1 88 ? -9.201 5.133 5.164 1.00 96.81 88 LEU A O 1
ATOM 701 N N . MET A 1 89 ? -9.988 4.155 3.299 1.00 94.50 89 MET A N 1
ATOM 702 C CA . MET A 1 89 ? -11.358 3.985 3.752 1.00 94.50 89 MET A CA 1
ATOM 703 C C . MET A 1 89 ? -11.467 2.725 4.626 1.00 94.50 89 MET A C 1
ATOM 705 O O . MET A 1 89 ? -10.713 1.768 4.425 1.00 94.50 89 MET A O 1
ATOM 709 N N . PRO A 1 90 ? -12.386 2.722 5.606 1.00 92.31 90 PRO A N 1
ATOM 710 C CA . PRO A 1 90 ? -12.656 1.570 6.452 1.00 92.31 90 PRO A CA 1
ATOM 711 C C . PRO A 1 90 ? -13.182 0.404 5.610 1.00 92.31 90 PRO A C 1
ATOM 713 O O . PRO A 1 90 ? -13.566 0.577 4.453 1.00 92.31 90 PRO A O 1
ATOM 716 N N . PHE A 1 91 ? -13.218 -0.789 6.201 1.00 86.31 91 PHE A N 1
ATOM 717 C CA . PHE A 1 91 ? -13.825 -1.943 5.544 1.00 86.31 91 PHE A CA 1
ATOM 718 C C . PHE A 1 91 ? -15.287 -1.657 5.182 1.00 86.31 91 PHE A C 1
ATOM 720 O O . PHE A 1 91 ? -16.007 -1.018 5.952 1.00 86.31 91 PHE A O 1
ATOM 727 N N . GLU A 1 92 ? -15.734 -2.188 4.047 1.00 76.81 92 GLU A N 1
ATOM 728 C CA . GLU A 1 92 ? -17.159 -2.234 3.724 1.00 76.81 92 GLU A CA 1
ATOM 729 C C . GLU A 1 92 ? -17.898 -3.075 4.780 1.00 76.81 92 GLU A C 1
ATOM 731 O O . GLU A 1 92 ? -17.377 -4.088 5.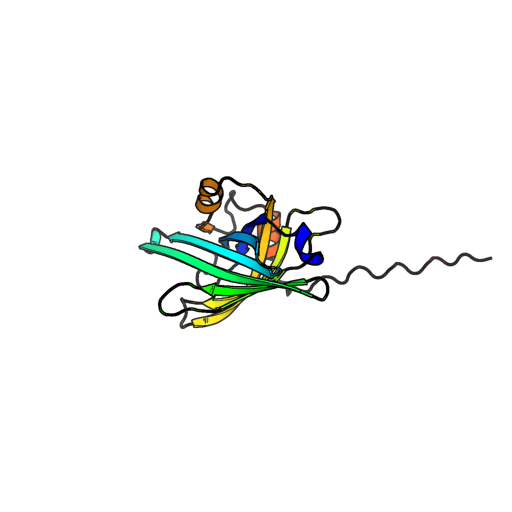259 1.00 76.81 92 GLU A O 1
ATOM 736 N N . THR A 1 93 ? -19.117 -2.661 5.141 1.00 65.50 93 THR A N 1
ATOM 737 C CA . THR A 1 93 ? -19.901 -3.164 6.289 1.00 65.50 93 THR A CA 1
ATOM 738 C C . THR A 1 93 ? -19.988 -4.692 6.378 1.00 65.50 93 THR A C 1
ATOM 740 O O . THR A 1 93 ? -20.043 -5.241 7.477 1.00 65.50 93 THR A O 1
ATOM 743 N N . TYR A 1 94 ? -19.950 -5.387 5.238 1.00 62.78 94 TYR A N 1
ATOM 744 C CA . TYR A 1 94 ? -20.162 -6.833 5.146 1.00 62.78 94 TYR A CA 1
ATOM 745 C C . TYR A 1 94 ? -18.907 -7.642 4.788 1.00 62.78 94 TYR A C 1
ATOM 747 O O . TYR A 1 94 ? -18.952 -8.870 4.836 1.00 62.78 94 TYR A O 1
ATOM 755 N N . GLN A 1 95 ? -17.777 -7.002 4.455 1.00 69.56 95 GLN A N 1
ATOM 756 C CA . GLN A 1 95 ? -16.543 -7.707 4.084 1.00 69.56 95 GLN A CA 1
ATOM 757 C C . GLN A 1 95 ? -15.284 -6.997 4.598 1.00 69.56 95 GLN A C 1
ATOM 759 O O . GLN A 1 95 ? -14.811 -6.010 4.036 1.00 69.56 95 GLN A O 1
ATOM 764 N N . ARG A 1 96 ? -14.644 -7.585 5.620 1.00 78.38 96 ARG A N 1
ATOM 765 C CA . ARG A 1 96 ? -13.313 -7.173 6.110 1.00 78.38 96 ARG A CA 1
ATOM 766 C C . ARG A 1 96 ? -12.186 -7.692 5.220 1.00 78.38 96 ARG A C 1
ATOM 768 O O . ARG A 1 96 ? -11.306 -8.420 5.677 1.00 78.38 96 ARG A O 1
ATOM 775 N N . ARG A 1 97 ? -12.251 -7.380 3.927 1.00 88.38 97 ARG A N 1
ATOM 776 C CA . ARG A 1 97 ? -11.315 -7.927 2.940 1.00 88.38 97 ARG A CA 1
ATOM 777 C C . ARG A 1 97 ? -10.363 -6.883 2.392 1.00 88.38 97 ARG A C 1
ATOM 779 O O . ARG A 1 97 ? -9.164 -7.138 2.376 1.00 88.38 97 ARG A O 1
ATOM 786 N N . TYR A 1 98 ? -10.878 -5.731 1.977 1.00 93.88 98 TYR A N 1
ATOM 787 C CA . TYR A 1 98 ? -10.097 -4.705 1.296 1.00 93.88 98 TYR A CA 1
ATOM 788 C C . TYR A 1 98 ? -10.264 -3.345 1.966 1.00 93.88 98 TYR A C 1
ATOM 790 O O . TYR A 1 98 ? -11.378 -2.941 2.290 1.00 93.88 98 TYR A O 1
ATOM 798 N N . LEU A 1 99 ? -9.153 -2.636 2.133 1.00 95.44 99 LEU A N 1
ATOM 799 C CA . LEU A 1 99 ? -9.121 -1.209 2.423 1.00 95.44 99 LEU A CA 1
ATOM 800 C C . LEU A 1 99 ? -8.715 -0.495 1.138 1.00 95.44 99 LEU A C 1
ATOM 802 O O . LEU A 1 99 ? -7.640 -0.747 0.599 1.00 95.44 99 LEU A O 1
ATOM 806 N N . ARG A 1 100 ? -9.591 0.359 0.624 1.00 94.75 100 ARG A N 1
ATOM 807 C CA . ARG A 1 100 ? -9.363 1.142 -0.596 1.00 94.75 100 ARG A CA 1
ATOM 808 C C . ARG A 1 100 ? -8.939 2.553 -0.228 1.00 94.75 100 ARG A C 1
ATOM 810 O O . ARG A 1 100 ? -9.384 3.073 0.793 1.00 94.75 100 ARG A O 1
ATOM 817 N N . GLY A 1 101 ? -8.132 3.196 -1.058 1.00 95.06 101 GLY A N 1
ATOM 818 C CA . GLY A 1 101 ? -7.673 4.540 -0.751 1.00 95.06 101 GLY A CA 1
ATOM 819 C C . GLY A 1 101 ? -6.773 5.165 -1.798 1.00 95.06 101 GLY A C 1
ATOM 820 O O . GLY A 1 101 ? -6.726 4.727 -2.949 1.00 95.06 101 GLY A O 1
ATOM 821 N N . VAL A 1 102 ? -6.052 6.189 -1.354 1.00 95.62 102 VAL A N 1
ATOM 822 C CA . VAL A 1 102 ? -5.036 6.903 -2.132 1.00 95.62 102 VAL A CA 1
ATOM 823 C C . VAL A 1 102 ? -3.714 6.817 -1.392 1.00 95.62 102 VAL A C 1
ATOM 825 O O . VAL A 1 102 ? -3.679 6.996 -0.174 1.00 95.62 102 VAL A O 1
ATOM 828 N N . THR A 1 103 ? -2.642 6.560 -2.130 1.00 96.00 103 THR A N 1
ATOM 829 C CA . THR A 1 103 ? -1.265 6.726 -1.667 1.00 96.00 103 THR A CA 1
ATOM 830 C C . THR A 1 103 ? -0.593 7.844 -2.455 1.00 96.00 103 THR A C 1
ATOM 832 O O . THR A 1 103 ? -0.935 8.079 -3.613 1.00 96.00 103 THR A O 1
ATOM 835 N N . MET A 1 104 ? 0.329 8.561 -1.830 1.00 94.69 104 MET A N 1
ATOM 836 C CA . MET A 1 104 ? 1.081 9.645 -2.446 1.00 94.69 104 MET A CA 1
ATOM 837 C C . MET A 1 104 ? 2.510 9.683 -1.921 1.00 94.69 104 MET A C 1
ATOM 839 O O . MET A 1 104 ? 2.797 9.241 -0.805 1.00 94.69 104 MET A O 1
ATOM 843 N N . GLY A 1 105 ? 3.400 10.235 -2.730 1.00 92.06 105 GLY A N 1
ATOM 844 C CA . GLY A 1 105 ? 4.813 10.366 -2.413 1.00 92.06 105 GLY A CA 1
ATOM 845 C C . GLY A 1 105 ? 5.561 10.999 -3.574 1.00 92.06 105 GLY A C 1
ATOM 846 O O . GLY A 1 105 ? 4.964 11.648 -4.434 1.00 92.06 105 GLY A O 1
ATOM 847 N N . ILE A 1 106 ? 6.872 10.787 -3.606 1.00 88.75 106 ILE A N 1
ATOM 848 C CA . ILE A 1 106 ? 7.721 11.192 -4.726 1.00 88.75 106 ILE A CA 1
ATOM 849 C C . ILE A 1 106 ? 8.243 9.962 -5.454 1.00 88.75 106 ILE A C 1
ATOM 851 O O . ILE A 1 106 ? 8.553 8.937 -4.841 1.00 88.75 106 ILE A O 1
ATOM 855 N N . SER A 1 107 ? 8.289 10.043 -6.777 1.00 81.62 107 SER A N 1
ATOM 856 C CA . SER A 1 107 ? 8.803 8.965 -7.611 1.00 81.62 107 SER A CA 1
ATOM 857 C C . SER A 1 107 ? 10.326 9.016 -7.621 1.00 81.62 107 SER A C 1
ATOM 859 O O . SER A 1 107 ? 10.895 10.027 -8.002 1.00 81.62 107 SER A O 1
ATOM 861 N N . TRP A 1 108 ? 11.005 7.930 -7.255 1.00 78.00 108 TRP A N 1
ATOM 862 C CA . TRP A 1 108 ? 12.473 7.895 -7.333 1.00 78.00 108 TRP A CA 1
ATOM 863 C C . TRP A 1 108 ? 12.973 7.979 -8.787 1.00 78.00 108 TRP A C 1
ATOM 865 O O . TRP A 1 108 ? 14.061 8.476 -9.064 1.00 78.00 108 TRP A O 1
ATOM 875 N N . ARG A 1 109 ? 12.146 7.513 -9.731 1.00 70.94 109 ARG A N 1
ATOM 876 C CA . ARG A 1 109 ? 12.279 7.755 -11.174 1.00 70.94 109 ARG A CA 1
ATOM 877 C C . ARG A 1 109 ? 11.579 9.049 -11.569 1.00 70.94 109 ARG A C 1
ATOM 879 O O . ARG A 1 109 ? 10.715 9.526 -10.846 1.00 70.94 109 ARG A O 1
ATOM 886 N N . ASN A 1 110 ? 11.879 9.594 -12.740 1.00 73.81 110 ASN A N 1
ATOM 887 C CA . ASN A 1 110 ? 11.260 10.832 -13.232 1.00 73.81 110 ASN A CA 1
ATOM 888 C C . ASN A 1 110 ? 11.537 12.037 -12.317 1.00 73.81 110 ASN A C 1
ATOM 890 O O . ASN A 1 110 ? 10.625 12.784 -11.982 1.00 73.81 110 ASN A O 1
ATOM 894 N N . ASN A 1 111 ? 12.795 12.223 -11.911 1.00 80.19 111 ASN A N 1
ATOM 895 C CA . ASN A 1 111 ? 13.260 13.443 -11.247 1.00 80.19 111 ASN A CA 1
ATOM 896 C C . ASN A 1 111 ? 12.478 13.827 -9.970 1.00 80.19 111 ASN A C 1
ATOM 898 O O . ASN A 1 111 ? 12.176 15.001 -9.763 1.00 80.19 111 ASN A O 1
ATOM 902 N N . ASN A 1 112 ? 12.126 12.853 -9.119 1.00 82.69 112 ASN A N 1
ATOM 903 C CA . ASN A 1 112 ? 11.426 13.101 -7.849 1.00 82.69 112 ASN A CA 1
ATOM 904 C C . ASN A 1 112 ? 10.075 13.815 -7.990 1.00 82.69 112 ASN A C 1
ATOM 906 O O . ASN A 1 112 ? 9.629 14.484 -7.056 1.00 82.69 112 ASN A O 1
ATOM 910 N N . LEU A 1 113 ? 9.392 13.648 -9.131 1.00 88.38 113 LEU A N 1
ATOM 911 C CA . LEU A 1 113 ? 8.066 14.229 -9.311 1.00 88.38 113 LEU A CA 1
ATOM 912 C C . LEU A 1 113 ? 7.077 13.684 -8.262 1.00 88.38 113 LEU A C 1
ATOM 914 O O . LEU A 1 113 ? 7.054 12.470 -8.002 1.00 88.38 113 LEU A O 1
ATOM 918 N N . PRO A 1 114 ? 6.249 14.561 -7.665 1.00 90.81 114 PRO A N 1
ATOM 919 C CA . PRO A 1 114 ? 5.202 14.147 -6.747 1.00 90.81 114 PRO A CA 1
ATOM 920 C C . PRO A 1 114 ? 4.101 13.397 -7.497 1.00 90.81 114 PRO A C 1
ATOM 922 O O . PRO A 1 114 ? 3.789 13.700 -8.650 1.00 90.81 114 PRO A O 1
ATOM 925 N N . TYR A 1 115 ? 3.479 12.434 -6.824 1.00 90.06 115 TYR A N 1
ATOM 926 C CA . TYR A 1 115 ? 2.353 11.688 -7.372 1.00 90.06 115 TYR A CA 1
ATOM 927 C C . TYR A 1 115 ? 1.339 11.312 -6.301 1.00 90.06 115 TYR A C 1
ATOM 929 O O . TYR A 1 115 ? 1.677 11.186 -5.125 1.00 90.06 115 TYR A O 1
ATOM 937 N N . ALA A 1 116 ? 0.104 11.073 -6.740 1.00 92.50 116 ALA A N 1
ATOM 938 C CA . ALA A 1 116 ? -0.951 10.467 -5.943 1.00 92.50 116 ALA A CA 1
ATOM 939 C C . ALA A 1 116 ? -1.700 9.442 -6.801 1.00 92.50 116 ALA A C 1
ATOM 941 O O . ALA A 1 116 ? -2.103 9.742 -7.925 1.00 92.50 116 ALA A O 1
ATOM 942 N N . THR A 1 117 ? -1.871 8.228 -6.288 1.00 92.38 117 THR A N 1
ATOM 943 C CA . THR A 1 117 ? -2.476 7.112 -7.020 1.00 92.38 117 THR A CA 1
ATOM 944 C C . THR A 1 117 ? -3.383 6.274 -6.132 1.00 92.38 117 THR A C 1
ATOM 946 O O . THR A 1 117 ? -3.362 6.349 -4.902 1.00 92.38 117 THR A O 1
ATOM 949 N N . ARG A 1 118 ? -4.216 5.453 -6.772 1.00 94.00 118 ARG A N 1
ATOM 950 C CA . ARG A 1 118 ? -5.100 4.507 -6.092 1.00 94.00 118 ARG A CA 1
ATOM 951 C C . ARG A 1 118 ? -4.288 3.425 -5.385 1.00 94.00 118 ARG A C 1
ATOM 953 O O . ARG A 1 118 ? -3.307 2.923 -5.930 1.00 94.00 118 ARG A O 1
ATOM 960 N N . THR A 1 119 ? -4.743 3.008 -4.205 1.00 96.31 119 THR A N 1
ATOM 961 C CA . THR A 1 119 ? -4.193 1.844 -3.502 1.00 96.31 119 THR A CA 1
ATOM 962 C C . THR A 1 119 ? -5.284 0.957 -2.909 1.00 96.31 119 THR A C 1
ATOM 964 O O . THR A 1 119 ? -6.352 1.430 -2.513 1.00 96.31 119 THR A O 1
ATOM 967 N N . VAL A 1 120 ? -5.008 -0.345 -2.842 1.00 96.31 120 VAL A N 1
ATOM 968 C CA . VAL A 1 120 ? -5.860 -1.345 -2.191 1.00 96.31 120 VAL A CA 1
ATOM 969 C C . VAL A 1 120 ? -5.018 -2.208 -1.275 1.00 96.31 120 VAL A C 1
ATOM 971 O O . VAL A 1 120 ? -4.002 -2.749 -1.699 1.00 96.31 120 VAL A O 1
ATOM 974 N N . TRP A 1 121 ? -5.452 -2.375 -0.032 1.00 97.75 121 TRP A N 1
ATOM 975 C CA . TRP A 1 121 ? -4.822 -3.255 0.944 1.00 97.75 121 TRP A CA 1
ATOM 976 C C . TRP A 1 121 ? -5.759 -4.414 1.263 1.00 97.75 121 TRP A C 1
ATOM 978 O O . TRP A 1 121 ? -6.840 -4.216 1.814 1.00 97.75 121 TRP A O 1
ATOM 988 N N . GLN A 1 122 ? -5.353 -5.637 0.938 1.00 96.88 122 GLN A N 1
ATOM 989 C CA . GLN A 1 122 ? -6.060 -6.845 1.340 1.00 96.88 122 GLN A CA 1
ATOM 990 C C . GLN A 1 122 ? -5.631 -7.272 2.735 1.00 96.88 122 GLN A C 1
ATOM 992 O O . GLN A 1 122 ? -4.453 -7.544 2.961 1.00 96.88 122 GLN A O 1
ATOM 997 N N . TYR A 1 123 ? -6.590 -7.402 3.646 1.00 97.31 123 TYR A N 1
ATOM 998 C CA . TYR A 1 123 ? -6.343 -7.925 4.983 1.00 97.31 123 TYR A CA 1
ATOM 999 C C . TYR A 1 123 ? -6.059 -9.430 4.944 1.00 97.31 123 TYR A C 1
ATOM 1001 O O . TYR A 1 123 ? -6.811 -10.200 4.345 1.00 97.31 123 TYR A O 1
ATOM 1009 N N . LEU A 1 124 ? -4.981 -9.851 5.607 1.00 96.62 124 LEU A N 1
ATOM 1010 C CA . LEU A 1 124 ? -4.542 -11.250 5.689 1.00 96.62 124 LEU A CA 1
ATOM 1011 C C . LEU A 1 124 ? -4.615 -11.820 7.113 1.00 96.62 124 LEU A C 1
ATOM 1013 O O . LEU A 1 124 ? -4.264 -12.977 7.335 1.00 96.62 124 LEU A O 1
ATOM 1017 N N . GLY A 1 125 ? -5.061 -11.021 8.086 1.00 95.75 125 GLY A N 1
ATOM 1018 C CA . GLY A 1 125 ? -5.152 -11.426 9.486 1.00 95.75 125 GLY A CA 1
ATOM 1019 C C . GLY A 1 125 ? -3.949 -11.017 10.336 1.00 95.75 125 GLY A C 1
ATOM 1020 O O . GLY A 1 125 ? -3.002 -10.374 9.888 1.00 95.75 125 GLY A O 1
ATOM 1021 N N . LYS A 1 126 ? -3.991 -11.397 11.616 1.00 96.19 126 LYS A N 1
ATOM 1022 C CA . LYS A 1 126 ? -2.958 -11.054 12.615 1.00 96.19 126 LYS A CA 1
ATOM 1023 C C . LYS A 1 126 ? -1.730 -11.966 12.578 1.00 96.19 126 LYS A C 1
ATOM 1025 O O . LYS A 1 126 ? -0.707 -11.640 13.171 1.00 96.19 126 LYS A O 1
ATOM 1030 N N . ARG A 1 127 ? -1.829 -13.123 11.922 1.00 96.12 127 ARG A N 1
ATOM 1031 C CA . ARG A 1 127 ? -0.753 -14.112 11.795 1.00 96.12 127 ARG A CA 1
ATOM 1032 C C . ARG A 1 127 ? -0.682 -14.563 10.346 1.00 96.12 127 ARG A C 1
ATOM 1034 O O . ARG A 1 127 ? -1.694 -14.957 9.784 1.00 96.12 127 ARG A O 1
ATOM 1041 N N . VAL A 1 128 ? 0.509 -14.507 9.763 1.00 96.88 128 VAL A N 1
ATOM 1042 C CA . VAL A 1 128 ? 0.765 -14.892 8.370 1.00 96.88 128 VAL A CA 1
ATOM 1043 C C . VAL A 1 128 ? 2.135 -15.548 8.253 1.00 96.88 128 VAL A C 1
ATOM 1045 O O . VAL A 1 128 ? 3.041 -15.271 9.045 1.00 96.88 128 VAL A O 1
ATOM 1048 N N . ASN A 1 129 ? 2.325 -16.363 7.218 1.00 97.25 129 ASN A N 1
ATOM 1049 C CA . ASN A 1 129 ? 3.662 -16.767 6.801 1.00 97.25 129 ASN A CA 1
ATOM 1050 C C . ASN A 1 129 ? 4.357 -15.573 6.122 1.00 97.25 129 ASN A C 1
ATOM 1052 O O . ASN A 1 129 ? 4.037 -15.213 4.989 1.00 97.25 129 ASN A O 1
ATOM 1056 N N . LYS A 1 130 ? 5.319 -14.954 6.817 1.00 95.62 130 LYS A N 1
ATOM 1057 C CA . LYS A 1 130 ? 6.028 -13.758 6.329 1.00 95.62 130 LYS A CA 1
ATOM 1058 C C . LYS A 1 130 ? 6.819 -14.013 5.044 1.00 95.62 130 LYS A C 1
ATOM 1060 O O . LYS A 1 130 ? 6.879 -13.126 4.204 1.00 95.62 130 LYS A O 1
ATOM 1065 N N . ARG A 1 131 ? 7.401 -15.207 4.870 1.00 96.00 131 ARG A N 1
ATOM 1066 C CA . ARG A 1 131 ? 8.147 -15.545 3.644 1.00 96.00 131 ARG A CA 1
ATOM 1067 C C . ARG A 1 131 ? 7.213 -15.557 2.437 1.00 96.00 131 ARG A C 1
ATOM 1069 O O . ARG A 1 131 ? 7.524 -14.920 1.442 1.00 96.00 131 ARG A O 1
ATOM 1076 N N . SER A 1 132 ? 6.047 -16.191 2.577 1.00 95.31 132 SER A N 1
ATOM 1077 C CA . SER 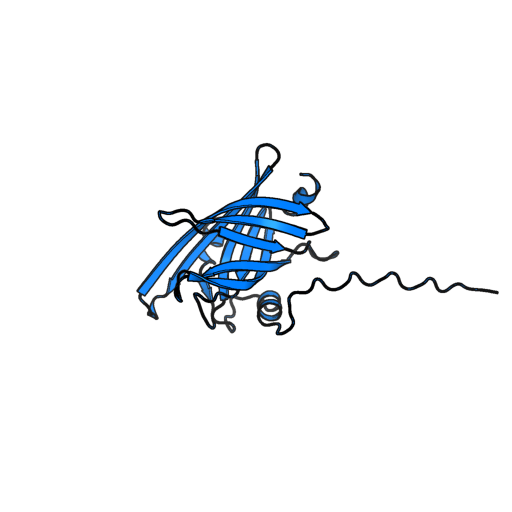A 1 132 ? 5.005 -16.207 1.540 1.00 95.31 132 SER A CA 1
ATOM 1078 C C . SER A 1 132 ? 4.431 -14.814 1.259 1.00 95.31 132 SER A C 1
ATOM 1080 O O . SER A 1 132 ? 4.124 -14.487 0.118 1.00 95.31 132 SER A O 1
ATOM 1082 N N . LEU A 1 133 ? 4.297 -13.972 2.286 1.00 96.69 133 LEU A N 1
ATOM 1083 C CA . LEU A 1 133 ? 3.859 -12.588 2.113 1.00 96.69 133 LEU A CA 1
ATOM 1084 C C . LEU A 1 133 ? 4.866 -11.772 1.288 1.00 96.69 133 LEU A C 1
ATOM 1086 O O . LEU A 1 133 ? 4.478 -11.102 0.338 1.00 96.69 133 LEU A O 1
ATOM 1090 N N . ILE A 1 134 ? 6.154 -11.865 1.625 1.00 96.44 134 ILE A N 1
ATOM 1091 C CA . ILE A 1 134 ? 7.222 -11.130 0.935 1.00 96.44 134 ILE A CA 1
ATOM 1092 C C . ILE A 1 134 ? 7.449 -11.674 -0.480 1.00 96.44 134 ILE A C 1
ATOM 1094 O O . ILE A 1 134 ? 7.752 -10.901 -1.382 1.00 96.44 134 ILE A O 1
ATOM 1098 N N . SER A 1 135 ? 7.294 -12.983 -0.705 1.00 94.94 135 SER A N 1
ATOM 1099 C CA . SER A 1 135 ? 7.466 -13.579 -2.037 1.00 94.94 135 SER A CA 1
ATOM 1100 C C . SER A 1 135 ? 6.393 -13.151 -3.040 1.00 94.94 135 SER A C 1
ATOM 1102 O O . SER A 1 135 ? 6.589 -13.341 -4.231 1.00 94.94 135 SER A O 1
ATOM 1104 N N . ARG A 1 136 ? 5.263 -12.605 -2.571 1.00 95.31 136 ARG A N 1
ATOM 1105 C CA . ARG A 1 136 ? 4.213 -12.022 -3.420 1.00 95.31 136 ARG A CA 1
ATOM 1106 C C . ARG A 1 136 ? 4.457 -10.550 -3.759 1.00 95.31 136 ARG A C 1
ATOM 1108 O O . ARG A 1 136 ? 3.737 -10.009 -4.596 1.00 95.31 136 ARG A O 1
ATOM 1115 N N . CYS A 1 137 ? 5.419 -9.887 -3.118 1.00 96.69 137 CYS A N 1
ATOM 1116 C CA . CYS A 1 137 ? 5.796 -8.527 -3.494 1.00 96.69 137 CYS A CA 1
ATOM 1117 C C . CYS A 1 137 ? 6.498 -8.522 -4.858 1.00 96.69 137 CYS A C 1
ATOM 1119 O O . CYS A 1 137 ? 7.155 -9.497 -5.218 1.00 96.69 137 CYS A O 1
ATOM 1121 N N . GLY A 1 138 ? 6.349 -7.429 -5.601 1.00 95.38 138 GLY A N 1
ATOM 1122 C CA . GLY A 1 138 ? 6.909 -7.299 -6.943 1.00 95.38 138 GLY A CA 1
ATOM 1123 C C . GLY A 1 138 ? 6.135 -6.307 -7.794 1.00 95.38 138 GLY A C 1
ATOM 1124 O O . GLY A 1 138 ? 5.343 -5.516 -7.282 1.00 95.38 138 GLY A O 1
ATOM 1125 N N . ILE A 1 139 ? 6.348 -6.383 -9.101 1.00 94.75 139 ILE A N 1
ATOM 1126 C CA . ILE A 1 139 ? 5.566 -5.666 -10.106 1.00 94.75 139 ILE A CA 1
ATOM 1127 C C . ILE A 1 139 ? 4.781 -6.671 -10.941 1.00 94.75 139 ILE A C 1
ATOM 1129 O O . ILE A 1 139 ? 5.269 -7.754 -11.253 1.00 94.75 139 ILE A O 1
ATOM 1133 N N . TYR A 1 140 ? 3.553 -6.311 -11.289 1.00 94.38 140 TYR A N 1
ATOM 1134 C CA . TYR A 1 140 ? 2.639 -7.164 -12.037 1.00 94.38 140 TYR A CA 1
ATOM 1135 C C . TYR A 1 140 ? 2.140 -6.429 -13.274 1.00 94.38 140 TYR A C 1
ATOM 1137 O O . TYR A 1 140 ? 1.820 -5.240 -13.212 1.00 94.38 140 TYR A O 1
ATOM 1145 N N . ALA A 1 141 ? 2.033 -7.141 -14.395 1.00 93.06 141 ALA A N 1
ATOM 1146 C CA . ALA A 1 141 ? 1.266 -6.650 -15.531 1.00 93.06 141 ALA A CA 1
ATOM 1147 C C . ALA A 1 141 ? -0.228 -6.570 -15.146 1.00 93.06 141 ALA A C 1
ATOM 1149 O O . ALA A 1 141 ? -0.697 -7.445 -14.411 1.00 93.06 141 ALA A O 1
ATOM 1150 N N . PRO A 1 142 ? -0.998 -5.579 -15.633 1.00 89.75 142 PRO A N 1
ATOM 1151 C CA . PRO A 1 142 ? -2.418 -5.435 -15.295 1.00 89.75 142 PRO A CA 1
ATOM 1152 C C . PRO A 1 142 ? -3.274 -6.672 -15.610 1.00 89.75 142 PRO A C 1
ATOM 1154 O O . PRO A 1 142 ? -4.265 -6.923 -14.937 1.00 89.75 142 PRO A O 1
ATOM 1157 N N . ASN A 1 143 ? -2.877 -7.477 -16.598 1.00 88.88 143 ASN A N 1
ATOM 1158 C CA . ASN A 1 143 ? -3.540 -8.724 -16.992 1.00 88.88 143 ASN A CA 1
ATOM 1159 C C . ASN A 1 143 ? -3.018 -9.976 -16.253 1.00 88.88 143 ASN A C 1
ATOM 1161 O O . ASN A 1 143 ? -3.373 -11.096 -16.618 1.00 88.88 143 ASN A O 1
ATOM 1165 N N . SER A 1 144 ? -2.158 -9.821 -15.242 1.00 92.31 144 SER A N 1
ATOM 1166 C CA . SER A 1 144 ? -1.596 -10.955 -14.508 1.00 92.31 144 SER A CA 1
ATOM 1167 C C . SER A 1 144 ? -2.676 -11.722 -13.740 1.00 92.31 144 SER A C 1
ATOM 1169 O O . SER A 1 144 ? -3.394 -11.150 -12.922 1.00 92.31 144 SER A O 1
ATOM 1171 N N . ALA A 1 145 ? -2.715 -13.047 -13.910 1.00 89.88 145 ALA A N 1
ATOM 1172 C CA . ALA A 1 145 ? -3.616 -13.934 -13.167 1.00 89.88 145 ALA A CA 1
ATOM 1173 C C . ALA A 1 145 ? -3.367 -13.938 -11.643 1.00 89.88 145 ALA A C 1
ATOM 1175 O O . ALA A 1 145 ? -4.222 -14.373 -10.874 1.00 89.88 145 ALA A O 1
ATOM 1176 N N . ALA A 1 146 ? -2.207 -13.450 -11.192 1.00 90.31 146 ALA A N 1
ATOM 1177 C CA . ALA A 1 146 ? -1.891 -13.315 -9.772 1.00 90.31 146 ALA A CA 1
ATOM 1178 C C . ALA A 1 146 ? -2.629 -12.141 -9.097 1.00 90.31 146 ALA A C 1
ATOM 1180 O O . ALA A 1 146 ? -2.677 -12.073 -7.866 1.00 90.31 146 ALA A O 1
ATOM 1181 N N . LEU A 1 147 ? -3.200 -11.217 -9.878 1.00 92.50 147 LEU A N 1
ATOM 1182 C CA . LEU A 1 147 ? -3.945 -10.073 -9.368 1.00 92.50 147 LEU A CA 1
ATOM 1183 C C . LEU A 1 147 ? -5.424 -10.432 -9.166 1.00 92.50 147 LEU A C 1
ATOM 1185 O O . LEU A 1 147 ? -6.096 -10.840 -10.113 1.00 92.50 147 LEU A O 1
ATOM 1189 N N . PRO A 1 148 ? -5.989 -10.223 -7.964 1.00 93.06 148 PRO A N 1
ATOM 1190 C CA . PRO A 1 148 ? -7.426 -10.365 -7.775 1.00 93.06 148 PRO A CA 1
ATOM 1191 C C . PRO A 1 148 ? -8.203 -9.370 -8.649 1.00 93.06 148 PRO A C 1
ATOM 1193 O O . PRO A 1 148 ? -7.909 -8.174 -8.636 1.00 93.06 148 PRO A O 1
ATOM 1196 N N . THR A 1 149 ? -9.266 -9.820 -9.321 1.00 91.56 149 THR A N 1
ATOM 1197 C CA . THR A 1 149 ? -10.096 -8.971 -10.201 1.00 91.56 149 THR A CA 1
ATOM 1198 C C . THR A 1 149 ? -10.616 -7.712 -9.501 1.00 91.56 149 THR A C 1
ATOM 1200 O O . THR A 1 149 ? -10.627 -6.635 -10.091 1.00 91.56 149 THR A O 1
ATOM 1203 N N . ALA A 1 150 ? -10.992 -7.814 -8.220 1.00 89.88 150 ALA A N 1
ATOM 1204 C CA . ALA A 1 150 ? -11.454 -6.675 -7.423 1.00 89.88 150 ALA A CA 1
ATOM 1205 C C . ALA A 1 150 ? -10.358 -5.622 -7.166 1.00 89.88 150 ALA A C 1
ATOM 1207 O O . ALA A 1 150 ? -10.669 -4.439 -7.028 1.00 89.88 150 ALA A O 1
ATOM 1208 N N . VAL A 1 151 ? -9.090 -6.044 -7.096 1.00 93.06 151 VAL A N 1
ATOM 1209 C CA . VAL A 1 151 ? -7.939 -5.139 -6.972 1.00 93.06 151 VAL A CA 1
ATOM 1210 C C . VAL A 1 151 ? -7.728 -4.419 -8.295 1.00 93.06 151 VAL A C 1
ATOM 1212 O O . VAL A 1 151 ? -7.703 -3.192 -8.307 1.00 93.06 151 VAL A O 1
ATOM 1215 N N . LEU A 1 152 ? -7.652 -5.169 -9.401 1.00 93.31 152 LEU A N 1
ATOM 1216 C CA . LEU A 1 152 ? -7.472 -4.597 -10.734 1.00 93.31 152 LEU A CA 1
ATOM 1217 C C . LEU A 1 152 ? -8.566 -3.571 -11.049 1.00 93.31 152 LEU A C 1
ATOM 1219 O O . LEU A 1 152 ? -8.252 -2.425 -11.348 1.00 93.31 152 LEU A O 1
ATOM 1223 N N . SER A 1 153 ? -9.832 -3.960 -10.869 1.00 91.44 153 SER A N 1
ATOM 1224 C CA . SER A 1 153 ? -10.994 -3.114 -11.169 1.00 91.44 153 SER A CA 1
ATOM 1225 C C . SER A 1 153 ? -10.947 -1.774 -10.434 1.00 91.44 153 SER A C 1
ATOM 1227 O O . SER A 1 153 ? -11.249 -0.742 -11.021 1.00 91.44 153 SER A O 1
ATOM 1229 N N . PHE A 1 154 ? -10.545 -1.768 -9.157 1.00 91.19 154 PHE A N 1
ATOM 1230 C CA . PHE A 1 154 ? -10.430 -0.524 -8.397 1.00 91.19 154 PHE A CA 1
ATOM 1231 C C . PHE A 1 154 ? -9.241 0.327 -8.848 1.00 91.19 154 PHE A C 1
ATOM 1233 O O . PHE A 1 154 ? -9.354 1.548 -8.890 1.00 91.19 154 PHE A O 1
ATOM 1240 N N . LEU A 1 155 ? -8.093 -0.291 -9.142 1.00 92.00 155 LEU A N 1
ATOM 1241 C CA . LEU A 1 155 ? -6.875 0.439 -9.503 1.00 92.00 155 LEU A CA 1
ATOM 1242 C C . LEU A 1 155 ? -6.961 1.091 -10.888 1.00 92.00 155 LEU A C 1
ATOM 1244 O O . LEU A 1 155 ? -6.341 2.131 -11.089 1.00 92.00 155 LEU A O 1
ATOM 1248 N N . THR A 1 156 ? -7.735 0.517 -11.811 1.00 89.19 156 THR A N 1
ATOM 1249 C CA . THR A 1 156 ? -7.918 1.033 -13.179 1.00 89.19 156 THR A CA 1
ATOM 1250 C C . THR A 1 156 ? -9.160 1.910 -13.341 1.00 89.19 156 THR A C 1
ATOM 1252 O O . THR A 1 156 ? -9.505 2.297 -14.455 1.00 89.19 156 THR A O 1
ATOM 1255 N N . GLU A 1 157 ? -9.872 2.207 -12.256 1.00 86.94 157 GLU A N 1
ATOM 1256 C CA . GLU A 1 157 ? -11.071 3.039 -12.297 1.00 86.94 157 GLU A CA 1
ATOM 1257 C C . GLU A 1 157 ? -10.713 4.502 -12.615 1.00 86.94 157 GLU A C 1
ATOM 1259 O O . GLU A 1 157 ? -9.960 5.146 -11.880 1.00 86.94 157 GLU A O 1
ATOM 1264 N N . ALA A 1 158 ? -11.282 5.030 -13.705 1.00 77.19 158 ALA A N 1
ATOM 1265 C CA . ALA A 1 158 ? -10.962 6.358 -14.241 1.00 77.19 158 ALA A CA 1
ATOM 1266 C C . ALA A 1 158 ? -11.502 7.528 -13.401 1.00 77.19 158 ALA A C 1
ATOM 1268 O O . ALA A 1 158 ? -11.021 8.653 -13.518 1.00 77.19 158 ALA A O 1
ATOM 1269 N N . GLN A 1 159 ? -12.511 7.288 -12.561 1.00 78.19 159 GLN A N 1
ATOM 1270 C CA . GLN A 1 159 ? -13.055 8.324 -11.684 1.00 78.19 159 GLN A CA 1
ATOM 1271 C C . GLN A 1 159 ? -12.010 8.731 -10.628 1.00 78.19 159 GLN A C 1
ATOM 1273 O O . GLN A 1 159 ? -11.116 7.947 -10.308 1.00 78.19 159 GLN A O 1
ATOM 1278 N N . PRO A 1 160 ? -12.080 9.931 -10.039 1.00 73.75 160 PRO A N 1
ATOM 1279 C CA . PRO A 1 160 ? -11.279 10.249 -8.861 1.00 73.75 160 PRO A CA 1
ATOM 1280 C C . PRO A 1 160 ? -11.615 9.304 -7.699 1.00 73.75 160 PRO A C 1
ATOM 1282 O O . PRO A 1 160 ? -12.748 8.835 -7.585 1.00 73.75 160 PRO A O 1
ATOM 1285 N N . VAL A 1 161 ? -10.662 9.052 -6.794 1.00 75.06 161 VAL A N 1
ATOM 1286 C CA . VAL A 1 161 ? -10.978 8.366 -5.529 1.00 75.06 161 VAL A CA 1
ATOM 1287 C C . VAL A 1 161 ? -11.764 9.327 -4.647 1.00 75.06 161 VAL A C 1
ATOM 1289 O O . VAL A 1 161 ? -11.207 10.052 -3.826 1.00 75.06 161 VAL A O 1
ATOM 1292 N N . ALA A 1 162 ? -13.077 9.339 -4.828 1.00 64.69 162 ALA A N 1
ATOM 1293 C CA . ALA A 1 162 ? -14.009 9.926 -3.889 1.00 64.69 162 ALA A CA 1
ATOM 1294 C C . ALA A 1 162 ? -14.499 8.813 -2.962 1.00 64.69 162 ALA A C 1
ATOM 1296 O O . ALA A 1 162 ? -14.843 7.718 -3.409 1.00 64.69 162 ALA A O 1
ATOM 1297 N N . ALA A 1 163 ? -14.553 9.078 -1.658 1.00 52.81 163 ALA A N 1
ATOM 1298 C CA . ALA A 1 163 ? -15.368 8.228 -0.809 1.00 52.81 163 ALA A CA 1
ATOM 1299 C C . ALA A 1 163 ? -16.813 8.399 -1.275 1.00 52.81 163 ALA A C 1
ATOM 1301 O O . ALA A 1 163 ? -17.344 9.507 -1.183 1.00 52.81 163 ALA A O 1
ATOM 1302 N N . ALA A 1 164 ? -17.421 7.337 -1.806 1.00 48.00 164 ALA A N 1
ATOM 1303 C CA . ALA A 1 164 ? -18.842 7.353 -2.108 1.00 48.00 164 ALA A CA 1
ATOM 1304 C C . ALA A 1 164 ? -19.592 7.856 -0.868 1.00 48.00 164 ALA A C 1
ATOM 1306 O O . ALA A 1 164 ? -19.272 7.470 0.264 1.00 48.00 164 ALA A O 1
ATOM 1307 N N . SER A 1 165 ? -20.548 8.758 -1.075 1.00 40.31 165 SER A N 1
ATOM 1308 C CA . SER A 1 165 ? -21.455 9.173 -0.018 1.00 40.31 165 SER A CA 1
ATOM 1309 C C . SER A 1 165 ? -22.076 7.916 0.585 1.00 40.31 165 SER A C 1
ATOM 1311 O O . SER A 1 165 ? -22.638 7.080 -0.124 1.00 40.31 165 SER A O 1
ATOM 1313 N N . VAL A 1 166 ? -21.950 7.769 1.907 1.00 45.62 166 VAL A N 1
ATOM 1314 C CA . VAL A 1 166 ? -22.832 6.884 2.670 1.00 45.62 166 VAL A CA 1
ATOM 1315 C C . VAL A 1 166 ? -24.239 7.251 2.214 1.00 45.62 166 VAL A C 1
ATOM 1317 O O . VAL A 1 166 ? -24.622 8.414 2.344 1.00 45.62 166 VAL A O 1
ATOM 1320 N N . GLN A 1 167 ? -24.946 6.314 1.577 1.00 43.25 167 GLN A N 1
ATOM 1321 C CA . GLN A 1 167 ? -26.310 6.541 1.112 1.00 43.25 167 GLN A CA 1
ATOM 1322 C C . GLN A 1 167 ? -27.096 7.194 2.249 1.00 43.25 167 GLN A C 1
ATOM 1324 O O . GLN A 1 167 ? -27.150 6.656 3.357 1.00 43.25 167 GLN A O 1
ATOM 1329 N N . ALA A 1 168 ? -27.639 8.385 1.984 1.00 40.00 168 ALA A N 1
ATOM 1330 C CA . ALA A 1 168 ? -28.493 9.079 2.932 1.00 40.00 168 ALA A CA 1
ATOM 1331 C C . ALA A 1 168 ? -29.633 8.134 3.358 1.00 40.00 168 ALA A C 1
ATOM 1333 O O . ALA A 1 168 ? -30.097 7.344 2.523 1.00 40.00 168 ALA A O 1
ATOM 1334 N N . PRO A 1 169 ? -30.097 8.184 4.621 1.00 44.66 169 PRO A N 1
ATOM 1335 C CA . PRO A 1 169 ? -31.249 7.396 5.030 1.00 44.66 169 PRO A CA 1
ATOM 1336 C C . PRO A 1 169 ? -32.400 7.723 4.078 1.00 44.66 169 PRO A C 1
ATOM 1338 O O . PRO A 1 169 ? -32.691 8.899 3.844 1.00 44.66 169 PRO A O 1
ATOM 1341 N N . ARG A 1 170 ? -33.030 6.695 3.495 1.00 50.16 170 ARG A N 1
ATOM 1342 C CA . ARG A 1 170 ? -34.284 6.889 2.759 1.00 50.16 170 ARG A CA 1
ATOM 1343 C C . ARG A 1 170 ? -35.237 7.640 3.695 1.00 50.16 170 ARG A C 1
ATOM 1345 O O . ARG A 1 170 ? -35.363 7.205 4.841 1.00 50.16 170 ARG A O 1
ATOM 1352 N N . PRO A 1 171 ? -35.871 8.741 3.259 1.00 44.00 171 PRO A N 1
ATOM 1353 C CA . PRO A 1 171 ? -36.847 9.408 4.099 1.00 44.00 171 PRO A CA 1
ATOM 1354 C C . PRO A 1 171 ? -37.931 8.392 4.441 1.00 44.00 171 PRO A C 1
ATOM 1356 O O . PRO A 1 171 ? -38.423 7.687 3.552 1.00 44.00 171 PRO A O 1
ATOM 1359 N N . ASP A 1 172 ? -38.233 8.292 5.735 1.00 52.38 172 ASP A N 1
ATOM 1360 C CA . ASP A 1 172 ? -39.345 7.507 6.249 1.00 52.38 172 ASP A CA 1
ATOM 1361 C C . ASP A 1 172 ? -40.556 7.765 5.358 1.00 52.38 172 ASP A C 1
ATOM 1363 O O . ASP A 1 172 ? -40.990 8.913 5.192 1.00 52.38 172 ASP A O 1
ATOM 1367 N N . ARG A 1 173 ? -41.106 6.695 4.776 1.00 54.44 173 ARG A N 1
ATOM 1368 C CA . ARG A 1 173 ? -42.471 6.742 4.264 1.00 54.44 173 ARG A CA 1
ATOM 1369 C C . ARG A 1 173 ? -43.354 6.979 5.482 1.00 54.44 173 ARG A C 1
ATOM 1371 O O . ARG A 1 173 ? -43.801 6.032 6.119 1.00 54.44 173 ARG A O 1
ATOM 1378 N N . ARG A 1 174 ? -43.584 8.252 5.808 1.00 47.06 174 ARG A N 1
ATOM 1379 C CA . ARG A 1 174 ? -44.719 8.672 6.620 1.00 47.06 174 ARG A CA 1
ATOM 1380 C C . ARG A 1 174 ? -45.961 8.088 5.949 1.00 47.06 174 ARG A C 1
ATOM 1382 O O . ARG A 1 174 ? -46.375 8.573 4.901 1.00 47.06 174 ARG A O 1
ATOM 1389 N N . ALA A 1 175 ? -46.521 7.038 6.542 1.00 50.12 175 ALA A N 1
ATOM 1390 C CA . ALA A 1 175 ? -47.966 6.858 6.517 1.00 50.12 175 ALA A CA 1
ATOM 1391 C C . ALA A 1 175 ? -48.549 8.076 7.243 1.00 50.12 175 ALA A C 1
ATOM 1393 O O . ALA A 1 175 ? -48.018 8.436 8.302 1.00 50.12 175 ALA A O 1
ATOM 1394 N N . PRO A 1 176 ? -49.493 8.813 6.637 1.00 44.03 176 PRO A N 1
ATOM 1395 C CA . PRO A 1 176 ? -50.900 8.635 7.039 1.00 44.03 176 PRO A CA 1
ATOM 1396 C C . PRO A 1 176 ? -51.918 9.081 5.951 1.00 44.03 176 PRO A C 1
ATOM 1398 O O . PRO A 1 176 ? -51.493 9.524 4.878 1.00 44.03 176 PRO A O 1
ATOM 1401 N N . PRO A 1 177 ? -53.243 9.067 6.215 1.00 58.12 177 PRO A N 1
ATOM 1402 C CA . PRO A 1 177 ? -53.967 8.605 7.412 1.00 58.12 177 PRO A CA 1
ATOM 1403 C C . PRO A 1 177 ? -54.667 7.251 7.270 1.00 58.12 177 PRO A C 1
ATOM 1405 O O . PRO A 1 177 ? -55.011 6.858 6.134 1.00 58.12 177 PRO A O 1
#

pLDDT: mean 87.56, std 14.31, range [40.0, 98.56]

Foldseek 3Di:
DVVCVLVAAKWWKWWDDPLDPQKIFIKIKGWDDDPNFIKMKIWAFAQDVVVRDTDIWIWIFGWDDDPQKIWTWIWIDDDDIWIKIWIWHQDDPPDPFKTKTKIWIFHPPPPRDTDIFIMIITGPDHDDDVVVSRVLGYIHRLPDPSDDPVRSCRRPDPDPPDDPPPPDPDPPPDDDD